Protein AF-A0A8S3JFU4-F1 (afdb_monomer)

Structure (mmCIF, N/CA/C/O backbone):
data_AF-A0A8S3JFU4-F1
#
_entry.id   AF-A0A8S3JFU4-F1
#
loop_
_atom_site.group_PDB
_atom_site.id
_atom_site.type_symbol
_atom_site.label_atom_id
_atom_site.label_alt_id
_atom_site.label_comp_id
_atom_site.label_asym_id
_atom_site.label_entity_id
_atom_site.label_seq_id
_atom_site.pdbx_PDB_ins_code
_atom_site.Cartn_x
_atom_site.Cartn_y
_atom_site.Cartn_z
_atom_site.occupancy
_atom_site.B_iso_or_equiv
_atom_site.auth_seq_id
_atom_site.auth_comp_id
_atom_site.auth_asym_id
_atom_site.auth_atom_id
_atom_site.pdbx_PDB_model_num
ATOM 1 N N . ASN A 1 1 ? -9.412 19.260 13.177 1.00 58.19 1 ASN A N 1
ATOM 2 C CA . ASN A 1 1 ? -9.755 17.916 13.694 1.00 58.19 1 ASN A CA 1
ATOM 3 C C . ASN A 1 1 ? -9.744 16.800 12.650 1.00 58.19 1 ASN A C 1
ATOM 5 O O . ASN A 1 1 ? -9.666 15.654 13.050 1.00 58.19 1 ASN A O 1
ATOM 9 N N . THR A 1 2 ? -9.688 17.078 11.343 1.00 84.44 2 THR A N 1
ATOM 10 C CA . THR A 1 2 ? -9.687 16.033 10.295 1.00 84.44 2 THR A CA 1
ATOM 11 C C . THR A 1 2 ? -8.408 15.181 10.229 1.00 84.44 2 THR A C 1
ATOM 13 O O . THR A 1 2 ? -8.455 14.015 9.859 1.00 84.44 2 THR A O 1
ATOM 16 N N . LEU A 1 3 ? -7.244 15.732 10.589 1.00 88.00 3 LEU A N 1
ATOM 17 C CA . LEU A 1 3 ? -5.962 15.020 10.471 1.00 88.00 3 LEU A CA 1
ATOM 18 C C . LEU A 1 3 ? -5.841 13.885 11.504 1.00 88.00 3 LEU A C 1
ATOM 20 O O . LEU A 1 3 ? -5.446 12.775 11.153 1.00 88.00 3 LEU A O 1
ATOM 24 N N . ASP A 1 4 ? -6.238 14.134 12.753 1.00 90.81 4 ASP A N 1
ATOM 25 C CA . ASP A 1 4 ? -6.230 13.113 13.806 1.00 90.81 4 ASP A CA 1
ATOM 26 C C . ASP A 1 4 ? -7.223 11.980 13.524 1.00 90.81 4 ASP A C 1
ATOM 28 O O . ASP A 1 4 ? -6.914 10.821 13.796 1.00 90.81 4 ASP A O 1
ATOM 32 N N . GLU A 1 5 ? -8.365 12.285 12.904 1.00 92.44 5 GLU A N 1
ATOM 33 C CA . GLU A 1 5 ? -9.325 11.279 12.434 1.00 92.44 5 GLU A CA 1
ATOM 34 C C . GLU A 1 5 ? -8.697 10.364 11.375 1.00 92.44 5 GLU A C 1
ATOM 36 O O . GLU A 1 5 ? -8.804 9.143 11.471 1.00 92.44 5 GLU A O 1
ATOM 41 N N . VAL A 1 6 ? -7.969 10.928 10.403 1.00 91.75 6 VAL A N 1
ATOM 42 C CA . VAL A 1 6 ? -7.262 10.144 9.376 1.00 91.75 6 VAL A CA 1
ATOM 43 C C . VAL A 1 6 ? -6.138 9.303 9.991 1.00 91.75 6 VAL A C 1
ATOM 45 O O . VAL A 1 6 ? -5.950 8.147 9.600 1.00 91.75 6 VAL A O 1
ATOM 48 N N . ILE A 1 7 ? -5.401 9.847 10.964 1.00 93.44 7 ILE A N 1
ATOM 49 C CA . ILE A 1 7 ? -4.374 9.101 11.707 1.00 93.44 7 ILE A CA 1
ATOM 50 C C . ILE A 1 7 ? -5.010 7.918 12.441 1.00 93.44 7 ILE A C 1
ATOM 52 O O . ILE A 1 7 ? -4.530 6.793 12.307 1.00 93.44 7 ILE A O 1
AT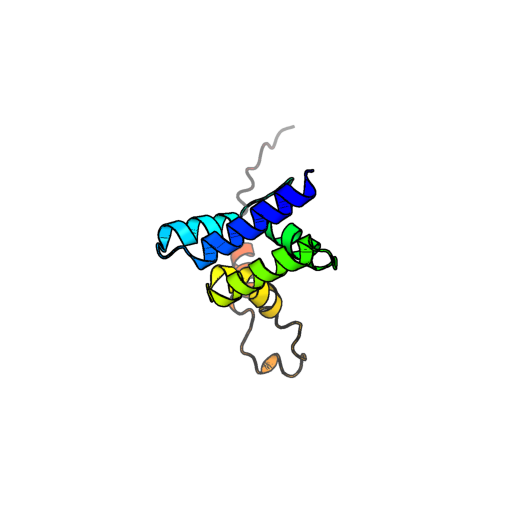OM 56 N N . ALA A 1 8 ? -6.092 8.158 13.183 1.00 94.75 8 ALA A N 1
ATOM 57 C CA . ALA A 1 8 ? -6.798 7.123 13.926 1.00 94.75 8 ALA A CA 1
ATOM 58 C C . ALA A 1 8 ? -7.367 6.050 12.987 1.00 94.75 8 ALA A C 1
ATOM 60 O O . ALA A 1 8 ? -7.142 4.865 13.210 1.00 94.75 8 ALA A O 1
ATOM 61 N N . ALA A 1 9 ? -8.021 6.447 11.892 1.00 94.31 9 ALA A N 1
ATOM 62 C CA . ALA A 1 9 ? -8.559 5.522 10.897 1.00 94.31 9 ALA A CA 1
ATOM 63 C C . ALA A 1 9 ? -7.467 4.641 10.269 1.00 94.31 9 ALA A C 1
ATOM 65 O O . ALA A 1 9 ? -7.654 3.434 10.119 1.00 94.31 9 ALA A O 1
ATOM 66 N N . THR A 1 10 ? -6.303 5.219 9.953 1.00 94.12 10 THR A N 1
ATOM 67 C CA . THR A 1 10 ? -5.167 4.466 9.394 1.00 94.12 10 THR A CA 1
ATOM 68 C C . THR A 1 10 ? -4.589 3.489 10.424 1.00 94.12 10 THR A C 1
ATOM 70 O O . THR A 1 10 ? -4.283 2.350 10.081 1.00 94.12 10 THR A O 1
ATOM 73 N N . ALA A 1 11 ? -4.493 3.895 11.694 1.00 94.88 11 ALA A N 1
ATOM 74 C CA . ALA A 1 11 ? -4.036 3.023 12.775 1.00 94.88 11 ALA A CA 1
ATOM 75 C C . ALA A 1 11 ? -5.013 1.864 13.044 1.00 94.88 11 ALA A C 1
ATOM 77 O O . ALA A 1 11 ? -4.578 0.732 13.251 1.00 94.88 11 ALA A O 1
ATOM 78 N N . TYR A 1 12 ? -6.325 2.114 12.999 1.00 95.75 12 TYR A N 1
ATOM 79 C CA . TYR A 1 12 ? -7.329 1.055 13.126 1.00 95.75 12 TYR A CA 1
ATOM 80 C C . TYR A 1 12 ? -7.300 0.090 11.944 1.00 95.75 12 TYR A C 1
ATOM 82 O O . TYR A 1 12 ? -7.420 -1.114 12.148 1.00 95.75 12 TYR A O 1
ATOM 90 N N . LEU A 1 13 ? -7.091 0.591 10.725 1.00 94.75 13 LEU A N 1
ATOM 91 C CA . LEU A 1 13 ? -6.915 -0.263 9.554 1.00 94.75 13 LEU A CA 1
ATOM 92 C C . LEU A 1 13 ? -5.694 -1.183 9.708 1.00 94.75 13 LEU A C 1
ATOM 94 O O . LEU A 1 13 ? -5.815 -2.383 9.472 1.00 94.75 13 LEU A O 1
ATOM 98 N N . ASP A 1 14 ? -4.550 -0.645 10.145 1.00 94.69 14 ASP A N 1
ATOM 99 C CA . ASP A 1 14 ? -3.349 -1.443 10.434 1.00 94.69 14 ASP A CA 1
ATOM 100 C C . ASP A 1 14 ? -3.644 -2.517 11.493 1.00 94.69 14 ASP A C 1
ATOM 102 O O . ASP A 1 14 ? -3.352 -3.698 11.301 1.00 94.69 14 ASP A O 1
ATOM 106 N N . LEU A 1 15 ? -4.328 -2.138 12.577 1.00 94.75 15 LEU A N 1
ATOM 107 C CA . LEU A 1 15 ? -4.729 -3.072 13.626 1.00 94.75 15 LEU A CA 1
ATOM 108 C C . LEU A 1 15 ? -5.638 -4.190 13.098 1.00 94.75 15 LEU A C 1
ATOM 110 O O . LEU A 1 15 ? -5.429 -5.353 13.441 1.00 94.75 15 LEU A O 1
ATOM 114 N N . PHE A 1 16 ? -6.624 -3.873 12.258 1.00 94.25 16 PHE A N 1
ATOM 115 C CA . PHE A 1 16 ? -7.502 -4.881 11.669 1.00 94.25 16 PHE A CA 1
ATOM 116 C C . PHE A 1 16 ? -6.715 -5.872 10.822 1.00 94.25 16 PHE A C 1
ATOM 118 O O . PHE A 1 16 ? -6.846 -7.077 11.013 1.00 94.25 16 PHE A O 1
ATOM 125 N N . ILE A 1 17 ? -5.825 -5.394 9.958 1.00 93.56 17 ILE A N 1
ATOM 126 C CA . ILE A 1 17 ? -5.018 -6.280 9.113 1.00 93.56 17 ILE A CA 1
ATOM 127 C C . ILE A 1 17 ? -4.147 -7.217 9.960 1.00 93.56 17 ILE A C 1
ATOM 129 O O . ILE A 1 17 ? -3.995 -8.385 9.613 1.00 93.56 17 ILE A O 1
ATOM 133 N N . ARG A 1 18 ? -3.622 -6.740 11.094 1.00 93.06 18 ARG A N 1
ATOM 134 C CA . ARG A 1 18 ? -2.813 -7.557 12.016 1.00 93.06 18 ARG A CA 1
ATOM 135 C C . ARG A 1 18 ? -3.618 -8.567 12.832 1.00 93.06 18 ARG A C 1
ATOM 137 O O . ARG A 1 18 ? -3.026 -9.504 13.358 1.00 93.06 18 ARG A O 1
ATOM 144 N N . THR A 1 19 ? -4.921 -8.355 12.999 1.00 93.44 19 THR A N 1
ATOM 145 C CA . THR A 1 19 ? -5.763 -9.132 13.928 1.00 93.44 19 THR A CA 1
ATOM 146 C C . THR A 1 19 ? -6.769 -10.045 13.232 1.00 93.44 19 THR A C 1
ATOM 148 O O . THR A 1 19 ? -7.306 -10.952 13.866 1.00 93.44 19 THR A O 1
ATOM 151 N N . ILE A 1 20 ? -7.034 -9.844 11.940 1.00 92.56 20 ILE A N 1
ATOM 152 C CA . ILE A 1 20 ? -7.972 -10.673 11.180 1.00 92.56 20 ILE A CA 1
ATOM 153 C C . ILE A 1 20 ? -7.348 -12.039 10.874 1.00 92.56 20 ILE A C 1
ATOM 155 O O . ILE A 1 20 ? -6.363 -12.140 10.149 1.00 92.56 20 ILE A O 1
ATOM 159 N N . TYR A 1 21 ? -7.993 -13.099 11.367 1.00 87.31 21 TYR A N 1
ATOM 160 C CA . TYR A 1 21 ? -7.656 -14.491 11.039 1.00 87.31 21 TYR A CA 1
ATOM 161 C C . TYR A 1 21 ? -8.456 -15.041 9.848 1.00 87.31 21 TYR A C 1
ATOM 163 O O . TYR A 1 21 ? -8.036 -16.009 9.221 1.00 87.31 21 TYR A O 1
ATOM 171 N N . GLU A 1 22 ? -9.599 -14.429 9.522 1.00 94.75 22 GLU A N 1
ATOM 172 C CA . GLU A 1 22 ? -10.484 -14.884 8.446 1.00 94.75 22 GLU A CA 1
ATOM 173 C C . GLU A 1 22 ? -9.968 -14.421 7.065 1.00 94.75 22 GLU A C 1
ATOM 175 O O . GLU A 1 22 ? -9.978 -13.215 6.776 1.00 94.75 22 GLU A O 1
ATOM 180 N N . PRO A 1 23 ? -9.555 -15.339 6.168 1.00 90.00 23 PRO A N 1
ATOM 181 C CA . PRO A 1 23 ? -8.921 -14.980 4.898 1.00 90.00 23 PRO A CA 1
ATOM 182 C C . PRO A 1 23 ? -9.864 -14.243 3.943 1.00 90.00 23 PRO A C 1
ATOM 184 O O . PRO A 1 23 ? -9.419 -13.384 3.176 1.00 90.00 23 PRO A O 1
ATOM 187 N N . ALA A 1 24 ? -11.169 -14.536 3.986 1.00 92.88 24 ALA A N 1
ATOM 188 C CA . ALA A 1 24 ? -12.151 -13.847 3.155 1.00 92.88 24 ALA A CA 1
ATOM 189 C C . ALA A 1 24 ? -12.249 -12.358 3.518 1.00 92.88 24 ALA A C 1
ATOM 191 O O . ALA A 1 24 ? -12.268 -11.502 2.632 1.00 92.88 24 ALA A O 1
ATOM 192 N N . LEU A 1 25 ? -12.248 -12.045 4.816 1.00 93.69 25 LEU A N 1
ATOM 193 C CA . LEU A 1 25 ? -12.313 -10.673 5.303 1.00 93.69 25 LEU A CA 1
ATOM 194 C C . LEU A 1 25 ? -11.015 -9.917 5.007 1.00 93.69 25 LEU A C 1
ATOM 196 O O . LEU A 1 25 ? -11.063 -8.797 4.496 1.00 93.69 25 LEU A O 1
ATOM 200 N N . LEU A 1 26 ? -9.859 -10.547 5.242 1.00 93.44 26 LEU A N 1
ATOM 201 C CA . LEU A 1 26 ? -8.562 -9.961 4.900 1.00 93.44 26 LEU A CA 1
ATOM 202 C C . LEU A 1 26 ? -8.498 -9.604 3.408 1.00 93.44 26 LEU A C 1
ATOM 204 O O . LEU A 1 26 ? -8.096 -8.498 3.053 1.00 93.44 26 LEU A O 1
ATOM 208 N N . ARG A 1 27 ? -8.977 -10.493 2.528 1.00 91.94 27 ARG A N 1
ATOM 209 C CA . ARG A 1 27 ? -9.037 -10.238 1.081 1.00 91.94 27 ARG A CA 1
ATOM 210 C C . ARG A 1 27 ? -9.885 -9.012 0.735 1.00 91.94 27 ARG A C 1
ATOM 212 O O . ARG A 1 27 ? -9.519 -8.275 -0.177 1.00 91.94 27 ARG A O 1
ATOM 219 N N . VAL A 1 28 ? -10.989 -8.767 1.443 1.00 93.94 28 VAL A N 1
ATOM 220 C CA . VAL A 1 28 ? -11.818 -7.567 1.229 1.00 93.94 28 VAL A CA 1
ATOM 221 C C . VAL A 1 28 ? -11.039 -6.300 1.581 1.00 93.94 28 VAL A C 1
ATOM 223 O O . VAL A 1 28 ? -11.021 -5.367 0.780 1.00 93.94 28 VAL A O 1
ATOM 226 N N . PHE A 1 29 ? -10.341 -6.282 2.719 1.00 93.12 29 PHE A N 1
ATOM 227 C CA . PHE A 1 29 ? -9.502 -5.143 3.108 1.00 93.12 29 PHE A CA 1
ATOM 228 C C . PHE A 1 29 ? -8.340 -4.915 2.141 1.00 93.12 29 PHE A C 1
ATOM 230 O O . PHE A 1 29 ? -8.085 -3.780 1.744 1.00 93.12 29 PHE A O 1
ATOM 237 N N . LEU A 1 30 ? -7.668 -5.978 1.698 1.00 92.69 30 LEU A N 1
ATOM 238 C CA . LEU A 1 30 ? -6.596 -5.868 0.708 1.00 92.69 30 LEU A CA 1
ATOM 239 C C . LEU A 1 30 ? -7.117 -5.349 -0.632 1.00 92.69 30 LEU A C 1
ATOM 241 O O . LEU A 1 30 ? -6.521 -4.448 -1.218 1.00 92.69 30 LEU A O 1
ATOM 245 N N . LYS A 1 31 ? -8.267 -5.849 -1.093 1.00 92.19 31 LYS A N 1
ATOM 246 C CA . LYS A 1 31 ? -8.914 -5.345 -2.306 1.00 92.19 31 LYS A CA 1
ATOM 247 C C . LYS A 1 31 ? -9.293 -3.873 -2.162 1.00 92.19 31 LYS A C 1
ATOM 249 O O . LYS A 1 31 ? -9.090 -3.107 -3.097 1.00 92.19 31 LYS A O 1
ATOM 254 N N . PHE A 1 32 ? -9.800 -3.467 -1.001 1.00 93.25 32 PHE A N 1
ATOM 255 C CA . PHE A 1 32 ? -10.055 -2.062 -0.706 1.00 93.25 32 PHE A CA 1
ATOM 256 C C . PHE A 1 32 ? -8.768 -1.234 -0.825 1.00 93.25 32 PHE A C 1
ATOM 258 O O . PHE A 1 32 ? -8.743 -0.270 -1.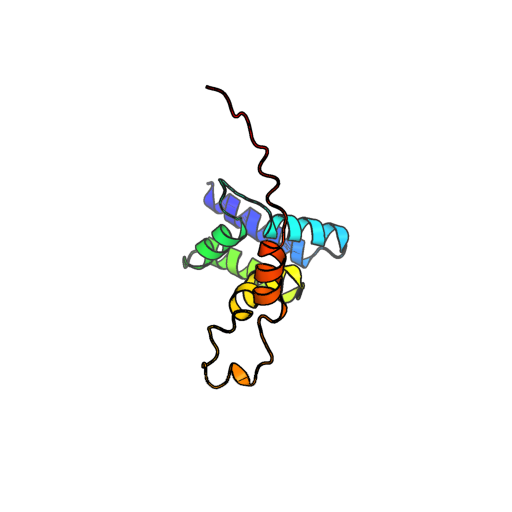579 1.00 93.25 32 PHE A O 1
ATOM 265 N N . ILE A 1 33 ? -7.668 -1.647 -0.193 1.00 92.31 33 ILE A N 1
ATOM 266 C CA . ILE A 1 33 ? -6.394 -0.908 -0.242 1.00 92.31 33 ILE A CA 1
ATOM 267 C C . ILE A 1 33 ? -5.828 -0.813 -1.669 1.00 92.31 33 ILE A C 1
ATOM 269 O O . ILE A 1 33 ? -5.324 0.236 -2.065 1.00 92.31 33 ILE A O 1
ATOM 273 N N . LEU A 1 34 ? -5.924 -1.891 -2.452 1.00 90.50 34 LEU A N 1
ATOM 274 C CA . LEU A 1 34 ? -5.324 -1.988 -3.788 1.00 90.50 34 LEU A CA 1
ATOM 275 C C . LEU A 1 34 ? -6.179 -1.375 -4.910 1.00 90.50 34 LEU A C 1
ATOM 277 O O . LEU A 1 34 ? -5.638 -1.014 -5.964 1.00 90.50 34 LEU A O 1
ATOM 281 N N . CYS A 1 35 ? -7.500 -1.306 -4.727 1.00 90.31 35 CYS A N 1
ATOM 282 C CA . CYS A 1 35 ? -8.442 -0.894 -5.771 1.00 90.31 35 CYS A CA 1
ATOM 283 C C . CYS A 1 35 ? -9.227 0.379 -5.440 1.00 90.31 35 CYS A C 1
ATOM 285 O O . CYS A 1 35 ? -9.827 0.943 -6.355 1.00 90.31 35 CYS A O 1
ATOM 287 N N . ALA A 1 36 ? -9.256 0.835 -4.184 1.00 92.25 36 ALA A N 1
ATOM 288 C CA . ALA A 1 36 ? -9.961 2.064 -3.845 1.00 92.25 36 ALA A CA 1
ATOM 289 C C . ALA A 1 36 ? -9.329 3.267 -4.548 1.00 92.25 36 ALA A C 1
ATOM 291 O O . ALA A 1 36 ? -8.103 3.401 -4.639 1.00 92.25 36 ALA A O 1
ATOM 292 N N . LYS A 1 37 ? -10.202 4.156 -5.015 1.00 90.50 37 LYS A N 1
ATOM 293 C CA . LYS A 1 37 ? -9.843 5.450 -5.574 1.00 90.50 37 LYS A CA 1
ATOM 294 C C . LYS A 1 37 ? -10.505 6.549 -4.760 1.00 90.50 37 LYS A C 1
ATOM 296 O O . LYS A 1 37 ? -11.670 6.419 -4.392 1.00 90.50 37 LYS A O 1
ATOM 301 N N . ILE A 1 38 ? -9.757 7.611 -4.509 1.00 85.25 38 ILE A N 1
ATOM 302 C CA . ILE A 1 38 ? -10.240 8.849 -3.906 1.00 85.25 38 ILE A CA 1
ATOM 303 C C . ILE A 1 38 ? -9.970 9.927 -4.947 1.00 85.25 38 ILE A C 1
ATOM 305 O O . ILE A 1 38 ? -8.815 10.143 -5.303 1.00 85.25 38 ILE A O 1
ATOM 309 N N . ASP A 1 39 ? -11.027 10.536 -5.480 1.00 85.50 39 ASP A N 1
ATOM 310 C CA . ASP A 1 39 ? -10.924 11.590 -6.498 1.00 85.50 39 ASP A CA 1
ATOM 311 C C . ASP A 1 39 ? -10.037 11.184 -7.696 1.00 85.50 39 ASP A C 1
ATOM 313 O O . ASP A 1 39 ? -9.130 11.903 -8.103 1.00 85.50 39 ASP A O 1
ATOM 317 N N . GLU A 1 40 ? -10.272 9.978 -8.228 1.00 86.50 40 GLU A N 1
ATOM 318 C CA . GLU A 1 40 ? -9.504 9.317 -9.305 1.00 86.50 40 GLU A CA 1
ATOM 319 C C . GLU A 1 40 ? -8.055 8.912 -8.986 1.00 86.50 40 GLU A C 1
ATOM 321 O O . GLU A 1 40 ? -7.450 8.154 -9.750 1.00 86.50 40 GLU A O 1
ATOM 326 N N . ILE A 1 41 ? -7.514 9.313 -7.836 1.00 89.25 41 ILE A N 1
ATOM 327 C CA . ILE A 1 41 ? -6.186 8.909 -7.368 1.00 89.25 41 ILE A CA 1
ATOM 328 C C . ILE A 1 41 ? -6.307 7.574 -6.635 1.00 89.25 41 ILE A C 1
ATOM 330 O O . ILE A 1 41 ? -7.230 7.365 -5.843 1.00 89.25 41 ILE A O 1
ATOM 334 N N . SER A 1 42 ? -5.387 6.637 -6.885 1.00 90.31 42 SER A N 1
ATOM 335 C CA . SER A 1 42 ? -5.411 5.376 -6.147 1.00 90.31 42 SER A CA 1
ATOM 336 C C . SER A 1 42 ? -5.079 5.623 -4.675 1.00 90.31 42 SER A C 1
ATOM 338 O O . SER A 1 42 ? -4.153 6.367 -4.347 1.00 90.31 42 SER A O 1
ATOM 340 N N . LEU A 1 43 ? -5.820 4.976 -3.772 1.00 91.75 43 LEU A N 1
ATOM 341 C CA . LEU A 1 43 ? -5.581 5.082 -2.331 1.00 91.75 43 LEU A CA 1
ATOM 342 C C . LEU A 1 43 ? -4.121 4.754 -1.982 1.00 91.75 43 LEU A C 1
ATOM 344 O O . LEU A 1 43 ? -3.532 5.374 -1.095 1.00 91.75 43 LEU A O 1
ATOM 348 N N . LEU A 1 44 ? -3.542 3.798 -2.707 1.00 90.75 44 LEU A N 1
ATOM 349 C CA . LEU A 1 44 ? -2.161 3.374 -2.558 1.00 90.75 44 LEU A CA 1
ATOM 350 C C . LEU A 1 44 ? -1.180 4.499 -2.920 1.00 90.75 44 LEU A C 1
ATOM 352 O O . LEU A 1 44 ? -0.270 4.761 -2.139 1.00 90.75 44 LEU A O 1
ATOM 356 N N . ASP A 1 45 ? -1.400 5.229 -4.017 1.00 90.12 45 ASP A N 1
ATOM 357 C CA . ASP A 1 45 ? -0.568 6.386 -4.382 1.00 90.12 45 ASP A CA 1
ATOM 358 C C . ASP A 1 45 ? -0.660 7.491 -3.322 1.00 90.12 45 ASP A C 1
ATOM 360 O O . ASP A 1 45 ? 0.353 8.062 -2.919 1.00 90.12 45 ASP A O 1
ATOM 364 N N . THR A 1 46 ? -1.858 7.744 -2.786 1.00 91.12 46 THR A N 1
ATOM 365 C CA . THR A 1 46 ? -2.048 8.700 -1.685 1.00 91.12 46 THR A CA 1
ATOM 366 C C . THR A 1 46 ? -1.342 8.249 -0.402 1.00 91.12 46 THR A C 1
ATOM 368 O O . THR A 1 46 ? -0.834 9.072 0.358 1.00 91.12 46 THR A O 1
ATOM 371 N N . LEU A 1 47 ? -1.328 6.947 -0.101 1.00 91.25 47 LEU A N 1
ATOM 372 C CA . LEU A 1 47 ? -0.593 6.390 1.039 1.00 91.25 47 LEU A CA 1
ATOM 373 C C . LEU A 1 47 ? 0.926 6.506 0.836 1.00 91.25 47 LEU A C 1
ATOM 375 O O . LEU A 1 47 ? 1.624 6.886 1.774 1.00 91.25 47 LEU A O 1
ATOM 379 N N . ILE A 1 48 ? 1.432 6.259 -0.377 1.00 91.19 48 ILE A N 1
ATOM 380 C CA . ILE A 1 48 ? 2.852 6.441 -0.719 1.00 91.19 48 ILE A CA 1
ATOM 381 C C . ILE A 1 48 ? 3.257 7.909 -0.559 1.00 91.19 48 ILE A C 1
ATOM 383 O O . ILE A 1 48 ? 4.238 8.200 0.126 1.00 91.19 48 ILE A O 1
ATOM 387 N N . GLN A 1 49 ? 2.480 8.842 -1.119 1.00 91.19 49 GLN A N 1
ATOM 388 C CA . GLN A 1 49 ? 2.739 10.278 -0.9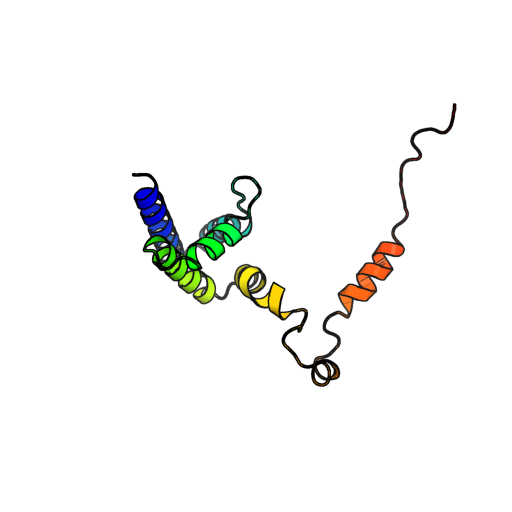77 1.00 91.19 49 GLN A CA 1
ATOM 389 C C . GLN A 1 49 ? 2.766 10.713 0.492 1.00 91.19 49 GLN A C 1
ATOM 391 O O . GLN A 1 49 ? 3.598 11.530 0.878 1.00 91.19 49 GLN A O 1
ATOM 396 N N . ARG A 1 50 ? 1.899 10.139 1.338 1.00 90.69 50 ARG A N 1
ATOM 397 C CA . ARG A 1 50 ? 1.885 10.420 2.781 1.00 90.69 50 ARG A CA 1
ATOM 398 C C . ARG A 1 50 ? 3.183 10.021 3.483 1.00 90.69 50 ARG A C 1
ATOM 400 O O . ARG A 1 50 ? 3.597 10.745 4.384 1.00 90.69 50 ARG A O 1
ATOM 407 N N . ILE A 1 51 ? 3.836 8.926 3.080 1.00 90.81 51 ILE A N 1
ATOM 408 C CA . ILE A 1 51 ? 5.128 8.512 3.662 1.00 90.81 51 ILE A CA 1
ATOM 409 C C . ILE A 1 51 ? 6.242 9.501 3.315 1.00 90.81 51 ILE A C 1
ATOM 411 O O . ILE A 1 51 ? 7.148 9.707 4.120 1.00 90.81 51 ILE A O 1
ATOM 415 N N . SER A 1 52 ? 6.187 10.131 2.138 1.00 86.81 52 SER A N 1
ATOM 416 C CA . SER A 1 52 ? 7.208 11.101 1.723 1.00 86.81 52 SER A CA 1
ATOM 417 C C . SER A 1 52 ? 7.310 12.305 2.668 1.00 86.81 52 SER A C 1
ATOM 419 O O . SER A 1 52 ? 8.339 12.977 2.690 1.00 86.81 52 SER A O 1
ATOM 421 N N . PHE A 1 53 ? 6.283 12.561 3.483 1.00 83.19 53 PHE A N 1
ATOM 422 C CA . PHE A 1 53 ? 6.304 13.584 4.522 1.00 83.19 53 PHE A CA 1
ATOM 423 C C . PHE A 1 53 ? 6.676 12.978 5.886 1.00 83.19 53 PHE A C 1
ATOM 425 O O . PHE A 1 53 ? 6.006 12.070 6.378 1.00 83.19 53 PHE A O 1
ATOM 432 N N . THR A 1 54 ? 7.683 13.538 6.567 1.00 77.19 54 THR A N 1
ATOM 433 C CA . THR A 1 54 ? 8.114 13.138 7.925 1.00 77.19 54 THR A CA 1
ATOM 434 C C . THR A 1 54 ? 7.148 13.643 9.006 1.00 77.19 54 THR A C 1
ATOM 436 O O . THR A 1 54 ? 7.507 14.422 9.888 1.00 77.19 54 THR A O 1
ATOM 439 N N . THR A 1 55 ? 5.883 13.244 8.912 1.00 86.88 55 THR A N 1
ATOM 440 C CA . THR A 1 55 ? 4.804 13.616 9.836 1.00 86.88 55 THR A CA 1
ATOM 441 C C . THR A 1 55 ? 4.284 12.383 10.573 1.00 86.88 55 THR A C 1
ATOM 443 O O . THR A 1 55 ? 4.497 11.251 10.138 1.00 86.88 55 THR A O 1
ATOM 446 N N . LYS A 1 56 ? 3.545 12.579 11.675 1.00 91.06 56 LYS A N 1
ATOM 447 C CA . LYS A 1 56 ? 2.882 11.480 12.408 1.00 91.06 56 LYS A CA 1
ATOM 448 C C . LYS A 1 56 ? 2.008 10.620 11.484 1.00 91.06 56 LYS A C 1
ATOM 450 O O . LYS A 1 56 ? 1.997 9.400 11.608 1.00 91.06 56 LYS A O 1
ATOM 455 N N . LEU A 1 57 ? 1.329 11.246 10.522 1.00 91.94 57 LEU A N 1
ATOM 456 C CA . LEU A 1 57 ? 0.535 10.555 9.507 1.00 91.94 57 LEU A CA 1
ATOM 457 C C . LEU A 1 57 ? 1.397 9.681 8.580 1.00 91.94 57 LEU A C 1
ATOM 459 O O . LEU A 1 57 ? 0.999 8.561 8.258 1.00 91.94 57 LEU A O 1
ATOM 463 N N . GLY A 1 58 ? 2.582 10.161 8.193 1.00 92.88 58 GLY A N 1
ATOM 464 C CA . GLY A 1 58 ? 3.559 9.387 7.425 1.00 92.88 58 GLY A CA 1
ATOM 465 C C . GLY A 1 58 ? 4.059 8.162 8.192 1.00 92.88 58 GLY A C 1
ATOM 466 O O . GLY A 1 58 ? 4.078 7.069 7.636 1.00 92.88 58 GLY A O 1
ATOM 467 N N . LEU A 1 59 ? 4.358 8.306 9.490 1.00 93.12 59 LEU A N 1
ATOM 468 C CA . LEU A 1 59 ? 4.780 7.187 10.347 1.00 93.12 59 LEU A CA 1
ATOM 469 C C . LEU A 1 59 ? 3.697 6.110 10.495 1.00 93.12 59 LEU A C 1
ATOM 471 O O . LEU A 1 59 ? 3.994 4.922 10.389 1.00 93.12 59 LEU A O 1
ATOM 475 N N . VAL A 1 60 ? 2.439 6.504 10.708 1.00 94.44 60 VAL A N 1
ATOM 476 C CA . VAL A 1 60 ? 1.326 5.543 10.812 1.00 94.44 60 VAL A CA 1
ATOM 477 C C . VAL A 1 60 ? 1.063 4.859 9.469 1.00 94.44 60 VAL A C 1
ATOM 479 O O . VAL A 1 60 ? 0.854 3.649 9.427 1.00 94.44 60 VAL A O 1
ATOM 482 N N . SER A 1 61 ? 1.153 5.601 8.362 1.00 94.19 61 SER A N 1
ATOM 483 C CA . SER A 1 61 ? 1.064 5.016 7.018 1.00 94.19 61 SER A CA 1
ATOM 484 C C . SER A 1 61 ? 2.212 4.030 6.770 1.00 94.19 61 SER A C 1
ATOM 486 O O . SER A 1 61 ? 1.989 2.957 6.221 1.00 94.19 61 SER A O 1
ATOM 488 N N . LEU A 1 62 ? 3.428 4.340 7.228 1.00 94.50 62 LEU A N 1
ATOM 489 C CA . LEU A 1 62 ? 4.582 3.450 7.118 1.00 94.50 62 LEU A CA 1
ATOM 490 C C . LEU A 1 62 ? 4.400 2.157 7.931 1.00 94.50 62 LEU A C 1
ATOM 492 O O . LEU A 1 62 ? 4.744 1.089 7.431 1.00 94.50 62 LEU A O 1
ATOM 496 N N . SER A 1 63 ? 3.819 2.232 9.135 1.00 94.62 63 SER A N 1
ATOM 497 C CA . SER A 1 63 ? 3.441 1.043 9.924 1.00 94.62 63 SER A CA 1
ATOM 498 C C . SER A 1 63 ? 2.496 0.134 9.139 1.00 94.62 63 SER A C 1
ATOM 500 O O . SER A 1 63 ? 2.743 -1.065 9.027 1.00 94.62 63 SER A O 1
ATOM 502 N N . LEU A 1 64 ? 1.474 0.719 8.504 1.00 94.94 64 LEU A N 1
ATOM 503 C CA . LEU A 1 64 ? 0.548 -0.018 7.646 1.00 94.94 64 LEU A CA 1
ATOM 504 C C . LEU A 1 64 ? 1.278 -0.710 6.483 1.00 94.94 64 LEU A C 1
ATOM 506 O O . LEU A 1 64 ? 1.032 -1.885 6.223 1.00 94.94 64 LEU A O 1
ATOM 510 N N . PHE A 1 65 ? 2.205 -0.028 5.799 1.00 94.56 65 PHE A N 1
ATOM 511 C CA . PHE A 1 65 ? 2.998 -0.656 4.733 1.00 94.56 65 PHE A CA 1
ATOM 512 C C . PHE A 1 65 ? 3.891 -1.783 5.244 1.00 94.56 65 PHE A C 1
ATOM 514 O O . PHE A 1 65 ? 4.001 -2.812 4.580 1.00 94.56 65 PHE A O 1
ATOM 521 N N . TYR A 1 66 ? 4.496 -1.623 6.421 1.00 94.38 66 TYR A N 1
ATOM 522 C CA . TYR A 1 66 ? 5.278 -2.685 7.043 1.00 94.38 66 TYR A CA 1
ATOM 523 C C . TYR A 1 66 ? 4.416 -3.931 7.282 1.00 94.38 66 TYR A C 1
ATOM 525 O O . TYR A 1 66 ? 4.806 -5.033 6.900 1.00 94.38 66 TYR A O 1
ATOM 533 N N . THR A 1 67 ? 3.211 -3.768 7.831 1.00 94.44 67 THR A N 1
ATOM 534 C CA . THR A 1 67 ? 2.250 -4.869 7.986 1.00 94.44 67 THR A CA 1
ATOM 535 C C . THR A 1 67 ? 1.871 -5.488 6.639 1.00 94.44 67 THR A C 1
ATOM 537 O O . THR A 1 67 ? 1.920 -6.707 6.499 1.00 94.44 67 THR A O 1
ATOM 540 N N . LEU A 1 68 ? 1.531 -4.672 5.636 1.00 93.00 68 LEU A N 1
ATOM 541 C CA . LEU A 1 68 ? 1.126 -5.142 4.307 1.00 93.00 68 LEU A CA 1
ATOM 542 C C . LEU A 1 68 ? 2.215 -5.969 3.614 1.00 93.00 68 LEU A C 1
ATOM 544 O O . LEU A 1 68 ? 1.909 -6.996 3.013 1.00 93.00 68 LEU A O 1
ATOM 548 N N . ILE A 1 69 ? 3.478 -5.550 3.720 1.00 93.31 69 ILE A N 1
ATOM 549 C CA . ILE A 1 69 ? 4.619 -6.297 3.175 1.00 93.31 69 ILE A CA 1
ATOM 550 C C . ILE A 1 69 ? 4.795 -7.621 3.932 1.00 93.31 69 ILE A C 1
ATOM 552 O O . ILE A 1 69 ? 4.983 -8.663 3.310 1.00 93.31 69 ILE A O 1
ATOM 556 N N . ASN A 1 70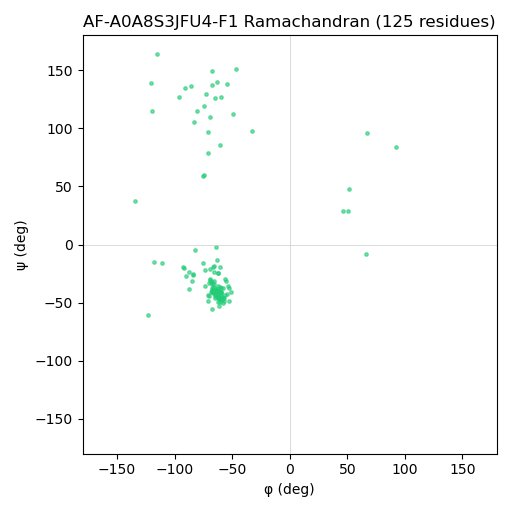 ? 4.652 -7.614 5.261 1.00 93.19 70 ASN A N 1
ATOM 557 C CA . ASN A 1 70 ? 4.776 -8.824 6.081 1.00 93.19 70 ASN A CA 1
ATOM 558 C C . ASN A 1 70 ? 3.678 -9.871 5.835 1.00 93.19 7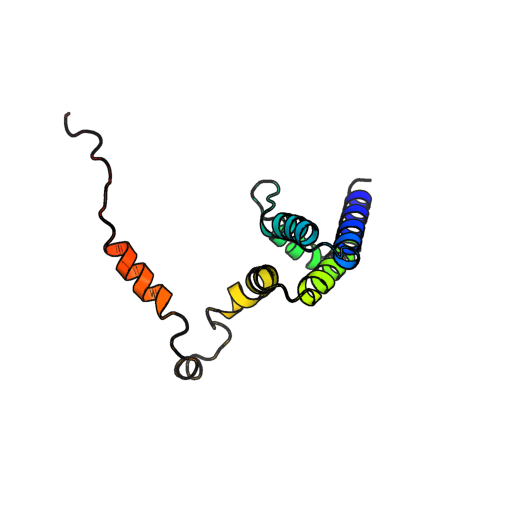0 ASN A C 1
ATOM 560 O O . ASN A 1 70 ? 3.882 -11.040 6.163 1.00 93.19 70 ASN A O 1
ATOM 564 N N . LEU A 1 71 ? 2.543 -9.500 5.232 1.00 90.44 71 LEU A N 1
ATOM 565 C CA . LEU A 1 71 ? 1.535 -10.476 4.800 1.00 90.44 71 LEU A CA 1
ATOM 566 C C . LEU A 1 71 ? 2.034 -11.386 3.670 1.00 90.44 71 LEU A C 1
ATOM 568 O O . LEU A 1 71 ? 1.430 -12.431 3.439 1.00 90.44 71 LEU A O 1
ATOM 572 N N . ASN A 1 72 ? 3.085 -10.987 2.940 1.00 86.94 72 ASN A N 1
ATOM 573 C CA . ASN A 1 72 ? 3.633 -11.715 1.790 1.00 86.94 72 ASN A CA 1
ATOM 574 C C . ASN A 1 72 ? 2.571 -12.116 0.743 1.00 86.94 72 ASN A C 1
ATOM 576 O O . ASN A 1 72 ? 2.712 -13.119 0.045 1.00 86.94 72 ASN A O 1
ATOM 580 N N . CYS A 1 73 ? 1.489 -11.342 0.628 1.00 89.38 73 CYS A N 1
ATOM 581 C CA . CYS A 1 73 ? 0.448 -11.583 -0.364 1.00 89.38 73 CYS A CA 1
ATOM 582 C C . CYS A 1 73 ? 0.954 -11.201 -1.758 1.00 89.38 73 CYS A C 1
ATOM 584 O O . CYS A 1 73 ? 1.432 -10.083 -1.955 1.00 89.38 73 CYS A O 1
ATOM 586 N N . GLU A 1 74 ? 0.798 -12.106 -2.724 1.00 90.38 74 GLU A N 1
ATOM 587 C CA . GLU A 1 74 ? 1.263 -11.925 -4.105 1.00 90.38 74 GLU A CA 1
ATOM 588 C C . GLU A 1 74 ? 0.762 -10.613 -4.720 1.00 90.38 74 GLU A C 1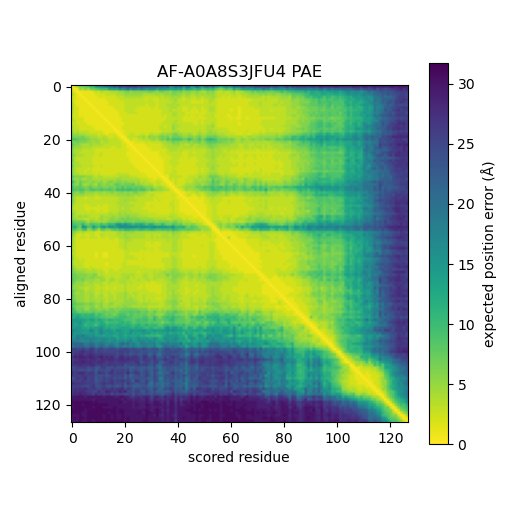
ATOM 590 O O . GLU A 1 74 ? 1.568 -9.829 -5.212 1.00 90.38 74 GLU A O 1
ATOM 595 N N . ASP A 1 75 ? -0.536 -10.317 -4.605 1.00 87.88 75 ASP A N 1
ATOM 596 C CA . ASP A 1 75 ? -1.142 -9.100 -5.164 1.00 87.88 75 ASP A CA 1
ATOM 597 C C . ASP A 1 75 ? -0.524 -7.812 -4.596 1.00 87.88 75 ASP A C 1
ATOM 599 O O . ASP A 1 75 ? -0.280 -6.840 -5.317 1.00 87.88 75 ASP A O 1
ATOM 603 N N . VAL A 1 76 ? -0.253 -7.803 -3.287 1.00 90.31 76 VAL A N 1
ATOM 604 C CA . VAL A 1 76 ? 0.334 -6.657 -2.579 1.00 90.31 76 VAL A CA 1
ATOM 605 C C . VAL A 1 76 ? 1.794 -6.487 -2.988 1.00 90.31 76 VAL A C 1
ATOM 607 O O . VAL A 1 76 ? 2.206 -5.390 -3.366 1.00 90.31 76 VAL A O 1
ATOM 610 N N . MET A 1 77 ? 2.564 -7.577 -2.974 1.00 91.25 77 MET A N 1
ATOM 611 C CA . MET A 1 77 ? 3.968 -7.590 -3.389 1.00 91.25 77 MET A CA 1
ATOM 612 C C . MET A 1 77 ? 4.123 -7.183 -4.851 1.00 91.25 77 MET A C 1
ATOM 614 O O . MET A 1 77 ? 5.013 -6.402 -5.194 1.00 91.25 77 MET A O 1
ATOM 618 N N . TYR A 1 78 ? 3.221 -7.652 -5.711 1.00 89.94 78 TYR A N 1
ATOM 619 C CA . TYR A 1 78 ? 3.185 -7.262 -7.107 1.00 89.94 78 TYR A CA 1
ATOM 620 C C . TYR A 1 78 ? 2.947 -5.764 -7.250 1.00 89.94 78 TYR A C 1
ATOM 622 O O . TYR A 1 78 ? 3.738 -5.078 -7.895 1.00 89.94 78 TYR A O 1
ATOM 630 N N . ARG A 1 79 ? 1.901 -5.231 -6.611 1.00 88.31 79 ARG A N 1
ATOM 631 C CA . ARG A 1 79 ? 1.531 -3.822 -6.770 1.00 88.31 79 ARG A CA 1
ATOM 632 C C . ARG A 1 79 ? 2.561 -2.857 -6.178 1.00 88.31 79 ARG A C 1
ATOM 634 O O . ARG A 1 79 ? 2.745 -1.780 -6.733 1.00 88.31 79 ARG A O 1
ATOM 641 N N . LEU A 1 80 ? 3.219 -3.230 -5.080 1.00 88.12 80 LEU A N 1
ATOM 642 C CA . LEU A 1 80 ? 4.190 -2.372 -4.392 1.00 88.12 80 LEU A CA 1
ATOM 643 C C . LEU A 1 80 ? 5.613 -2.493 -4.935 1.00 88.12 80 LEU A C 1
ATOM 645 O O . LEU A 1 80 ? 6.333 -1.500 -4.974 1.00 88.12 80 LEU A O 1
ATOM 649 N N . ILE A 1 81 ? 6.037 -3.700 -5.307 1.00 88.56 81 ILE A N 1
ATOM 650 C CA . ILE A 1 81 ? 7.447 -4.005 -5.565 1.00 88.56 81 ILE A CA 1
ATOM 651 C C . ILE A 1 81 ? 7.613 -4.550 -6.979 1.00 88.56 81 ILE A C 1
ATOM 653 O O . ILE A 1 81 ? 8.313 -3.947 -7.796 1.00 88.56 81 ILE A O 1
ATOM 657 N N .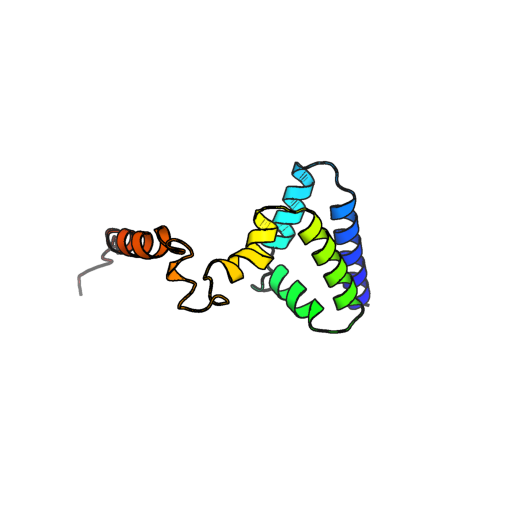 PHE A 1 82 ? 6.978 -5.682 -7.301 1.00 86.56 82 PHE A N 1
ATOM 658 C CA . PHE A 1 82 ? 7.312 -6.383 -8.540 1.00 86.56 82 PHE A CA 1
ATOM 659 C C . PHE A 1 82 ? 6.890 -5.624 -9.789 1.00 86.56 82 PHE A C 1
ATOM 661 O O . PHE A 1 82 ? 7.635 -5.648 -10.755 1.00 86.56 82 PHE A O 1
ATOM 668 N N . MET A 1 83 ? 5.803 -4.857 -9.777 1.00 86.56 83 MET A N 1
ATOM 669 C CA . MET A 1 83 ? 5.420 -4.019 -10.916 1.00 86.56 83 MET A CA 1
ATOM 670 C C . MET A 1 83 ? 6.546 -3.057 -11.341 1.00 86.56 83 MET A C 1
ATOM 672 O O . MET A 1 83 ? 6.707 -2.777 -12.528 1.00 86.56 83 MET A O 1
ATOM 676 N N . TYR A 1 84 ? 7.372 -2.602 -10.395 1.00 84.25 84 TYR A N 1
ATOM 677 C CA . TYR A 1 84 ? 8.519 -1.732 -10.666 1.00 84.25 84 TYR A CA 1
ATOM 678 C C . TYR A 1 84 ? 9.812 -2.509 -10.954 1.00 84.25 84 TYR A C 1
ATOM 680 O O . TYR A 1 84 ? 10.684 -2.013 -11.673 1.00 84.25 84 TYR A O 1
ATOM 688 N N . LEU A 1 85 ? 9.949 -3.729 -10.421 1.00 84.81 85 LEU A N 1
ATOM 689 C CA . LEU A 1 85 ? 11.121 -4.581 -10.643 1.00 84.81 85 LEU A CA 1
ATOM 690 C C . LEU A 1 85 ? 11.039 -5.416 -11.926 1.00 84.81 85 LEU A C 1
ATOM 692 O O . LEU A 1 85 ? 12.082 -5.650 -12.533 1.00 84.81 85 LEU A O 1
ATOM 696 N N . ILE A 1 86 ? 9.842 -5.826 -12.354 1.00 80.69 86 ILE A N 1
ATOM 697 C CA . ILE A 1 86 ? 9.594 -6.686 -13.521 1.00 80.69 86 ILE A CA 1
ATOM 698 C C . ILE A 1 86 ? 10.221 -6.113 -14.789 1.00 80.69 86 ILE A C 1
ATOM 700 O O . ILE A 1 86 ? 10.893 -6.868 -15.469 1.00 80.69 86 ILE A O 1
ATOM 704 N N . PRO A 1 87 ? 10.153 -4.804 -15.100 1.00 77.44 87 PRO A N 1
ATOM 705 C CA . PRO A 1 87 ? 10.848 -4.260 -16.271 1.00 77.44 87 PRO A CA 1
ATOM 706 C C . PRO A 1 87 ? 12.390 -4.348 -16.209 1.00 77.44 87 PRO A C 1
ATOM 708 O O . PRO A 1 87 ? 13.073 -3.879 -17.123 1.00 77.44 87 PRO A O 1
ATOM 711 N N . CYS A 1 88 ? 12.960 -4.855 -15.105 1.00 75.44 88 CYS A N 1
ATOM 712 C CA . CYS A 1 88 ? 14.389 -5.008 -14.818 1.00 75.44 88 CYS A CA 1
ATOM 713 C C . CYS A 1 88 ? 15.231 -3.767 -15.149 1.00 75.44 88 CYS A C 1
ATOM 715 O O . CYS A 1 88 ? 16.419 -3.872 -15.456 1.00 75.44 88 CYS A O 1
ATOM 717 N N . ARG A 1 89 ? 14.633 -2.567 -15.070 1.00 75.75 89 ARG A N 1
ATOM 718 C CA . ARG A 1 89 ? 15.300 -1.285 -15.362 1.00 75.75 89 ARG A CA 1
ATOM 719 C C . ARG A 1 89 ? 16.474 -0.997 -14.427 1.00 75.75 89 ARG A C 1
ATOM 721 O O . ARG A 1 89 ? 17.394 -0.298 -14.826 1.00 75.75 89 ARG A O 1
ATOM 728 N N . HIS A 1 90 ? 16.453 -1.584 -13.235 1.00 78.69 90 HIS A N 1
ATOM 729 C CA . HIS A 1 90 ? 17.523 -1.527 -12.243 1.00 78.69 90 HIS A CA 1
ATOM 730 C C . HIS A 1 90 ? 18.731 -2.421 -12.588 1.00 78.69 90 HIS A C 1
ATOM 732 O O . HIS A 1 90 ? 19.800 -2.245 -12.014 1.00 78.69 90 HIS A O 1
ATOM 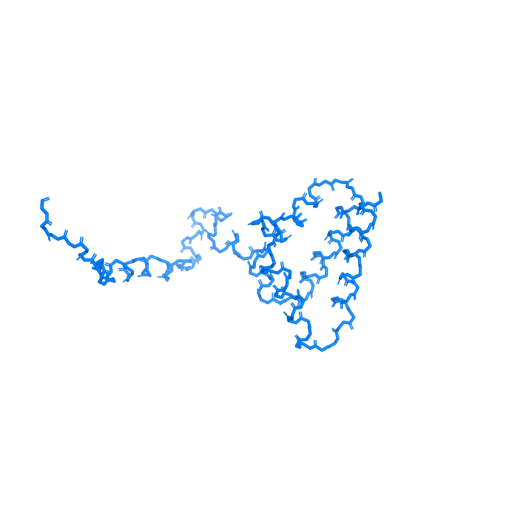738 N N . VAL A 1 91 ? 18.583 -3.377 -13.514 1.00 81.25 91 VAL A N 1
ATOM 739 C CA . VAL A 1 91 ? 19.654 -4.298 -13.915 1.00 81.25 91 VAL A CA 1
ATOM 740 C C . VAL A 1 91 ? 20.438 -3.724 -15.092 1.00 81.25 91 VAL A C 1
ATOM 742 O O . VAL A 1 91 ? 19.848 -3.281 -16.087 1.00 81.25 91 VAL A O 1
ATOM 745 N N . MET A 1 92 ? 21.770 -3.807 -15.009 1.00 78.94 92 MET A N 1
ATOM 746 C CA . MET A 1 92 ? 22.684 -3.449 -16.096 1.00 78.94 92 MET A CA 1
ATOM 747 C C . MET A 1 92 ? 22.346 -4.207 -17.385 1.00 78.94 92 MET A C 1
ATOM 749 O O . MET A 1 92 ? 22.112 -5.416 -17.379 1.00 78.94 92 MET A O 1
ATOM 753 N N . CYS A 1 93 ? 22.389 -3.515 -18.526 1.00 74.81 93 CYS A N 1
ATOM 754 C CA . CYS A 1 93 ? 22.027 -4.091 -19.826 1.00 74.81 93 CYS A CA 1
ATOM 755 C C . CYS A 1 93 ? 22.836 -5.354 -20.192 1.00 74.81 93 CYS A C 1
ATOM 757 O O . CYS A 1 93 ? 22.321 -6.234 -20.879 1.00 74.81 93 CYS A O 1
ATOM 759 N N . SER A 1 94 ? 24.085 -5.472 -19.725 1.00 79.12 94 SER A N 1
ATOM 760 C CA . SER A 1 94 ? 24.929 -6.663 -19.921 1.00 79.12 94 SER A CA 1
ATOM 761 C C . SER A 1 94 ? 24.446 -7.883 -19.127 1.00 79.12 94 SER A C 1
ATOM 763 O O . SER A 1 94 ? 24.547 -9.012 -19.603 1.00 79.12 94 SER A O 1
ATOM 765 N N . GLN A 1 95 ? 23.876 -7.662 -17.943 1.00 76.88 95 GLN A N 1
ATOM 766 C CA . GLN A 1 95 ? 23.340 -8.706 -17.070 1.00 76.88 95 GLN A CA 1
ATOM 767 C C . GLN A 1 95 ? 21.908 -9.086 -17.455 1.00 76.88 95 GLN A C 1
ATOM 769 O O . GLN A 1 95 ? 21.510 -10.232 -17.282 1.00 76.88 95 GLN A O 1
ATOM 774 N N . ARG A 1 96 ? 21.159 -8.167 -18.077 1.00 75.25 96 ARG A N 1
ATOM 775 C CA . ARG A 1 96 ? 19.779 -8.418 -18.516 1.00 75.25 96 ARG A CA 1
ATOM 776 C C . ARG A 1 96 ? 19.661 -9.527 -19.566 1.00 75.25 96 ARG A C 1
ATOM 778 O O . ARG A 1 96 ? 18.625 -10.157 -19.633 1.00 75.25 96 ARG A O 1
ATOM 785 N N . ARG A 1 97 ? 20.716 -9.811 -20.340 1.00 68.31 97 ARG A N 1
ATOM 786 C CA . ARG A 1 97 ? 20.761 -10.963 -21.266 1.00 68.31 97 ARG A CA 1
ATOM 787 C C . ARG A 1 97 ? 20.828 -12.327 -20.565 1.00 68.31 97 ARG A C 1
ATOM 789 O O . ARG A 1 97 ? 20.508 -13.329 -21.188 1.00 68.31 97 ARG A O 1
ATOM 796 N N . HIS A 1 98 ? 21.262 -12.361 -19.306 1.00 72.31 98 HIS A N 1
ATOM 797 C CA . HIS A 1 98 ? 21.362 -13.586 -18.502 1.00 72.31 98 HIS A CA 1
ATOM 798 C C . HIS A 1 98 ? 20.096 -13.844 -17.677 1.00 72.31 98 HIS A C 1
ATOM 800 O O . HIS A 1 98 ? 19.854 -14.966 -17.242 1.00 72.31 98 HIS A O 1
ATOM 806 N N . ILE A 1 99 ? 19.286 -12.805 -17.471 1.00 70.38 99 ILE A N 1
ATOM 807 C CA . ILE A 1 99 ? 17.930 -12.917 -16.950 1.00 70.38 99 ILE A CA 1
ATOM 808 C C . ILE A 1 99 ? 17.078 -13.253 -18.174 1.00 70.38 99 ILE A C 1
ATOM 810 O O . ILE A 1 99 ? 16.917 -12.399 -19.041 1.00 70.38 99 ILE A O 1
ATOM 814 N N . GLY A 1 100 ? 16.642 -14.510 -18.310 1.00 64.50 100 GLY A N 1
ATOM 815 C CA . GLY A 1 100 ? 15.861 -14.967 -19.469 1.00 64.50 100 GLY A CA 1
ATOM 816 C C . GLY A 1 100 ? 14.724 -14.001 -19.817 1.00 64.50 100 GLY A C 1
ATOM 817 O O . GLY A 1 100 ? 14.251 -13.296 -18.930 1.00 64.50 100 GLY A O 1
ATOM 818 N N . ASP A 1 101 ? 14.339 -13.942 -21.099 1.00 61.88 101 ASP A N 1
ATOM 819 C CA . ASP A 1 101 ? 13.440 -12.934 -21.682 1.00 61.88 101 ASP A CA 1
ATOM 820 C C . ASP A 1 101 ? 12.362 -12.439 -20.696 1.00 61.88 101 ASP A C 1
ATOM 822 O O . ASP A 1 101 ? 11.303 -13.029 -20.496 1.00 61.88 101 ASP A O 1
ATOM 826 N N . VAL A 1 102 ? 12.641 -11.297 -20.076 1.00 62.00 102 VAL A N 1
ATOM 827 C CA . VAL A 1 102 ? 11.790 -10.673 -19.053 1.00 62.00 102 VAL A CA 1
ATOM 828 C C . VAL A 1 102 ? 10.416 -10.263 -19.623 1.00 62.00 102 VAL A C 1
ATOM 830 O O . VAL A 1 102 ? 9.465 -10.015 -18.888 1.00 62.00 102 VAL A O 1
ATOM 833 N N . GLU A 1 103 ? 10.282 -10.255 -20.954 1.00 61.28 103 GLU A N 1
ATOM 834 C CA . GLU A 1 103 ? 9.090 -9.857 -21.706 1.00 61.28 103 GLU A CA 1
ATOM 835 C C . GLU A 1 103 ? 8.734 -10.840 -22.845 1.00 61.28 103 GLU A C 1
ATOM 837 O O . GLU A 1 103 ? 8.279 -10.400 -23.905 1.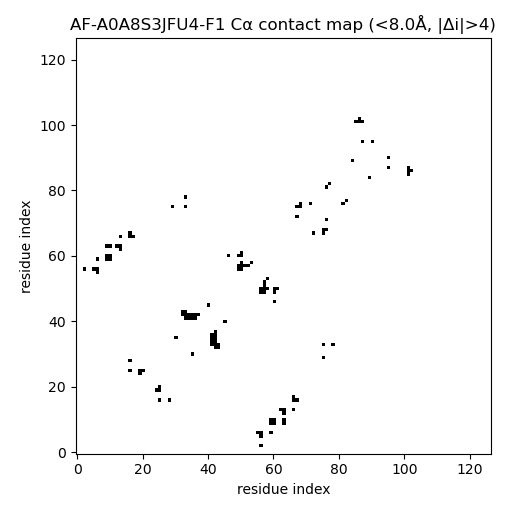00 61.28 103 GLU A O 1
ATOM 842 N N . ILE A 1 104 ? 8.896 -12.165 -22.675 1.00 55.50 104 ILE A N 1
ATOM 843 C CA . ILE A 1 104 ? 8.457 -13.144 -23.710 1.00 55.50 104 ILE A CA 1
ATOM 844 C C . ILE A 1 104 ? 7.004 -12.882 -24.113 1.00 55.50 104 ILE A C 1
ATOM 846 O O . ILE A 1 104 ? 6.654 -12.925 -25.291 1.00 55.50 104 ILE A O 1
ATOM 850 N N . TYR A 1 105 ? 6.149 -12.574 -23.140 1.00 55.84 105 TYR A N 1
ATOM 851 C CA . TYR A 1 105 ? 4.730 -12.358 -23.389 1.00 55.84 105 TYR A CA 1
ATOM 852 C C . TYR A 1 105 ? 4.394 -10.920 -23.771 1.00 55.84 105 TYR A C 1
ATOM 854 O O . TYR A 1 105 ? 3.404 -10.726 -24.455 1.00 55.84 105 TYR A O 1
ATOM 862 N N . GLY A 1 106 ? 5.204 -9.919 -23.409 1.00 64.75 106 GLY A N 1
ATOM 863 C CA . GLY A 1 106 ? 4.905 -8.512 -23.706 1.00 64.75 106 GLY A CA 1
ATOM 864 C C . GLY A 1 106 ? 4.956 -8.211 -25.204 1.00 64.75 106 GLY A C 1
ATOM 865 O O . GLY A 1 106 ? 3.961 -7.801 -25.798 1.00 64.75 106 GLY A O 1
ATOM 866 N N . LYS A 1 107 ? 6.093 -8.516 -25.841 1.00 65.50 107 LYS A N 1
ATOM 867 C CA . LYS A 1 107 ? 6.295 -8.280 -27.284 1.00 65.50 107 LYS A CA 1
ATOM 868 C C . LYS A 1 107 ? 5.409 -9.170 -28.151 1.00 65.50 107 LYS A C 1
ATOM 870 O O . LYS A 1 107 ? 4.900 -8.741 -29.185 1.00 65.50 107 LYS A O 1
ATOM 875 N N . ASN A 1 108 ? 5.210 -10.417 -27.727 1.00 68.81 108 ASN A N 1
ATOM 876 C CA . ASN A 1 108 ? 4.345 -11.349 -28.442 1.00 68.81 108 ASN A CA 1
ATOM 877 C C . ASN A 1 108 ? 2.860 -11.007 -28.261 1.00 68.81 108 ASN A C 1
ATOM 879 O O . ASN A 1 108 ? 2.111 -11.134 -29.224 1.00 68.81 108 ASN A O 1
ATOM 883 N N . ALA A 1 109 ? 2.432 -10.526 -27.087 1.00 78.06 109 ALA A N 1
ATOM 884 C CA . ALA A 1 109 ? 1.063 -10.059 -26.871 1.00 78.06 109 ALA A CA 1
ATOM 885 C C . ALA A 1 109 ? 0.774 -8.781 -27.655 1.00 78.06 109 ALA A C 1
ATOM 887 O O . ALA A 1 109 ? -0.285 -8.694 -28.260 1.00 78.06 109 ALA A O 1
ATOM 888 N N . GLU A 1 110 ? 1.707 -7.828 -27.721 1.00 75.44 110 GLU A N 1
ATOM 889 C CA . GLU A 1 110 ? 1.565 -6.647 -28.581 1.00 75.44 110 GLU A CA 1
ATOM 890 C C . GLU A 1 110 ? 1.354 -7.069 -30.040 1.00 75.44 110 GLU A C 1
ATOM 892 O O . GLU A 1 110 ? 0.377 -6.673 -30.676 1.00 75.44 110 GLU A O 1
ATOM 897 N N . LYS A 1 111 ? 2.188 -7.986 -30.542 1.00 80.12 111 LYS A N 1
ATOM 898 C CA . LYS A 1 111 ? 2.043 -8.544 -31.890 1.00 80.12 111 LYS A CA 1
ATOM 899 C C . LYS A 1 111 ? 0.730 -9.316 -32.068 1.00 80.12 111 LYS A C 1
ATOM 901 O O . LYS A 1 111 ? 0.086 -9.188 -33.102 1.00 80.12 111 LYS A O 1
ATOM 906 N N . PHE A 1 112 ? 0.274 -10.058 -31.065 1.00 80.12 112 PHE A N 1
ATOM 907 C CA . PHE A 1 112 ? -1.024 -10.735 -31.096 1.00 80.12 112 PHE A CA 1
ATOM 908 C C . PHE A 1 112 ? -2.198 -9.742 -31.104 1.00 80.12 112 PHE A C 1
ATOM 910 O O . PHE A 1 112 ? -3.181 -9.945 -31.808 1.00 80.12 112 PHE A O 1
ATOM 917 N N . LEU A 1 113 ? -2.083 -8.623 -30.387 1.00 78.00 113 LEU A N 1
ATOM 918 C CA . LEU A 1 113 ? -3.078 -7.552 -30.374 1.00 78.00 113 LEU A CA 1
ATOM 919 C C . LEU A 1 113 ? -3.132 -6.799 -31.707 1.00 78.00 113 LEU A C 1
ATOM 921 O O . LEU A 1 113 ? -4.216 -6.374 -32.097 1.00 78.00 113 LEU A O 1
ATOM 925 N N . THR A 1 114 ? -2.022 -6.706 -32.450 1.00 82.50 114 THR A N 1
ATOM 926 C CA . THR A 1 114 ? -2.056 -6.193 -33.836 1.00 82.50 114 THR A CA 1
ATOM 927 C C . THR A 1 114 ? -2.833 -7.097 -34.793 1.00 82.50 114 THR A C 1
ATOM 929 O O . THR A 1 114 ? -3.343 -6.619 -35.800 1.00 82.50 114 THR A O 1
ATOM 932 N N . LEU A 1 115 ? -2.973 -8.388 -34.470 1.00 82.50 115 LEU A N 1
ATOM 933 C CA . LEU A 1 115 ? -3.791 -9.329 -35.239 1.00 82.50 115 LEU A CA 1
ATOM 934 C C . LEU A 1 115 ? -5.278 -9.248 -34.876 1.00 82.50 115 LEU A C 1
ATOM 936 O O . LEU A 1 115 ? -6.097 -9.924 -35.501 1.00 82.50 115 LEU A O 1
ATOM 940 N N . ARG A 1 116 ? -5.655 -8.443 -33.873 1.00 79.56 116 ARG A N 1
ATOM 941 C CA . ARG A 1 116 ? -7.060 -8.260 -33.528 1.00 79.56 116 ARG A CA 1
ATOM 942 C C . ARG A 1 116 ? -7.766 -7.572 -34.704 1.00 79.56 116 ARG A C 1
ATOM 944 O O . ARG A 1 116 ? -7.344 -6.489 -35.108 1.00 79.56 116 ARG A O 1
ATOM 951 N N . PRO A 1 117 ? -8.865 -8.142 -35.226 1.00 69.50 117 PRO A N 1
ATOM 952 C CA . PRO A 1 117 ? -9.641 -7.489 -36.268 1.00 69.50 117 PRO A CA 1
ATOM 953 C C . PRO A 1 117 ? -10.150 -6.135 -35.764 1.00 69.50 117 PRO A C 1
ATOM 955 O O . PRO A 1 117 ? -10.775 -6.042 -34.701 1.00 69.50 117 PRO A O 1
ATOM 958 N N . SER A 1 118 ? -9.880 -5.080 -36.530 1.00 63.59 118 SER A N 1
ATOM 959 C CA . SER A 1 118 ? -10.455 -3.755 -36.331 1.00 63.59 118 SER A CA 1
ATOM 960 C C . SER A 1 118 ? -11.934 -3.791 -36.709 1.00 63.59 118 SER A C 1
ATOM 962 O O . SER A 1 118 ? -12.343 -3.336 -37.772 1.00 63.59 118 SER A O 1
ATOM 964 N N . PHE A 1 119 ? -12.776 -4.310 -35.815 1.00 58.50 119 PHE A N 1
ATOM 965 C CA . PHE A 1 119 ? -14.208 -4.021 -35.852 1.00 58.50 119 PHE A CA 1
ATOM 966 C C . PHE A 1 119 ? -14.437 -2.596 -35.338 1.00 58.50 119 PHE A C 1
ATOM 968 O O . PHE A 1 119 ? -15.096 -2.369 -34.326 1.00 58.50 119 PHE A O 1
ATOM 975 N N . THR A 1 120 ? -13.845 -1.612 -36.016 1.00 54.47 120 THR A N 1
ATOM 976 C CA . THR A 1 120 ? -14.415 -0.277 -36.009 1.00 54.47 120 THR A CA 1
ATOM 977 C C . THR A 1 120 ? -15.696 -0.404 -36.816 1.00 54.47 120 THR A C 1
ATOM 979 O O . THR A 1 120 ? -15.674 -0.660 -38.020 1.00 54.47 120 THR A O 1
ATOM 982 N N . ASN A 1 121 ? -16.837 -0.316 -36.132 1.00 50.94 121 ASN A N 1
ATOM 983 C CA . ASN A 1 121 ? -18.102 -0.080 -36.805 1.00 50.94 121 ASN A CA 1
ATOM 984 C C . ASN A 1 121 ? -17.874 1.109 -37.735 1.00 50.94 121 ASN A C 1
ATOM 986 O O . ASN A 1 121 ? -17.618 2.218 -37.268 1.00 50.94 121 ASN A O 1
ATOM 990 N N . LYS A 1 122 ? -17.919 0.859 -39.046 1.00 49.22 122 LYS A N 1
ATOM 991 C CA . LYS A 1 122 ? -18.130 1.904 -40.037 1.00 49.22 122 LYS A CA 1
ATOM 992 C C . LYS A 1 122 ? -19.487 2.520 -39.711 1.00 49.22 122 LYS A C 1
ATOM 994 O O . LYS A 1 122 ? -20.508 2.076 -40.224 1.00 49.22 122 LYS A O 1
ATOM 999 N N . THR A 1 123 ? -19.520 3.489 -38.805 1.00 46.41 123 THR A N 1
ATOM 1000 C CA . THR A 1 123 ? -20.632 4.422 -38.733 1.00 46.41 123 THR A CA 1
ATOM 1001 C C . THR A 1 123 ? -20.506 5.316 -39.955 1.00 46.41 123 THR A C 1
ATOM 1003 O O . THR A 1 123 ? -19.732 6.265 -39.957 1.00 46.41 123 THR A O 1
ATOM 1006 N N . ASN A 1 124 ? -21.267 4.914 -40.971 1.00 42.59 124 ASN A N 1
ATOM 1007 C CA . ASN A 1 124 ? -21.876 5.727 -42.015 1.00 42.59 124 ASN A CA 1
ATOM 1008 C C . ASN A 1 124 ? -20.923 6.404 -43.006 1.00 42.59 124 ASN A C 1
ATOM 1010 O O . ASN A 1 124 ? -20.434 7.509 -42.808 1.00 42.59 124 ASN A O 1
ATOM 1014 N N . ASP A 1 125 ? -20.752 5.706 -44.125 1.00 44.94 125 ASP A N 1
ATOM 1015 C CA . ASP A 1 125 ? -20.655 6.323 -45.445 1.00 44.94 125 ASP A CA 1
ATOM 1016 C C . ASP A 1 125 ? -22.027 6.939 -45.816 1.00 44.94 125 ASP A C 1
ATOM 1018 O O . ASP A 1 125 ? -23.055 6.367 -45.430 1.00 44.94 125 ASP A O 1
ATOM 1022 N N . LYS A 1 126 ? -22.009 8.030 -46.603 1.00 41.03 126 LYS A N 1
ATOM 1023 C CA . LYS A 1 126 ? -23.103 8.932 -47.061 1.00 41.03 126 LYS A CA 1
ATOM 1024 C C . LYS A 1 126 ? -23.389 10.172 -46.196 1.00 41.03 126 LYS A C 1
ATOM 1026 O O . LYS A 1 126 ? -24.257 10.139 -45.328 1.00 41.03 126 LYS A O 1
ATOM 1031 N N . ASP A 1 127 ? -22.637 11.254 -46.409 1.00 37.09 127 ASP A N 1
ATOM 1032 C CA . ASP A 1 127 ? -22.926 12.316 -47.403 1.00 37.09 127 ASP A CA 1
ATOM 1033 C C . ASP A 1 127 ? -21.719 13.265 -47.554 1.00 37.09 127 ASP A C 1
ATOM 1035 O O . ASP A 1 127 ? -21.080 13.587 -46.524 1.00 37.09 127 ASP A O 1
#

Foldseek 3Di:
DVVVVLLVVLLVLLVCCVPDPDVVVNVVSVCCQQPDDDPNHRNVVVLVVLLVDPDSSNVSSVSSLVSLVVVVDPSSCCSPPVVVCLVVPVDDPVCVVVVPPSPPPPVVVVVVVVVPDPPPPPPDDDD

Radius of gyration: 21.1 Å; Cα contacts (8 Å, |Δi|>4): 66; chains: 1; bounding box: 48×33×61 Å

InterPro domains:
  IPR019384 FHF complex subunit HOOK interacting protein [PF10257] (4-85)
  IPR019384 FHF complex subunit HOOK interacting protein [PTHR21705] (3-118)

Nearest PDB structures (foldseek):
  8qat-assembly1_C  TM=7.661E-01  e=2.497E-06  Homo sapiens

Sequence (127 aa):
NTLDEVIAATAYLDLFIRTIYEPALLRVFLKFILCAKIDEISLLDTLIQRISFTTKLGLVSLSLFYTLINLNCEDVMYRLIFMYLIPCRHVMCSQRRHIGDVEIYGKNAEKFLTLRPSFTNKTNDKD

pLDDT: mean 82.89, std 13.88, range [37.09, 95.75]

Mean predicted aligned error: 11.13 Å

Secondary structure (DSSP, 8-state):
-HHHHHHHHHHHHHHHHHH---HHHHHHHHHHHHH-EETTEEHHHHHHHHHTS-SHHHHHHHHHHHHHHHTT-HHHHIIIIIHHHTT-TTS-HHHHTTS--TTHHHHHHHHHHHTS-----------

Solvent-accessible surface area (backbone atoms only — not comparable to full-atom values): 7654 Å² total; per-residue (Å²): 118,69,65,63,52,52,42,50,53,47,47,50,50,38,50,46,69,77,67,60,83,54,66,72,60,50,49,53,54,50,49,45,50,76,65,36,62,56,95,88,39,44,44,50,59,56,46,54,57,39,44,77,41,100,42,76,58,11,54,45,45,45,52,36,50,52,54,55,59,72,63,69,41,65,72,54,47,34,72,76,46,41,69,71,50,58,79,42,75,91,49,55,78,82,58,48,74,75,50,68,76,78,47,66,60,54,63,50,46,54,55,53,56,69,67,52,79,81,80,67,76,82,80,69,87,89,134

Organism: NCBI:txid392030